Protein AF-A0A397W4P7-F1 (afdb_monomer_lite)

Structure (mmCIF, N/CA/C/O backbone):
data_AF-A0A397W4P7-F1
#
_entry.id   AF-A0A397W4P7-F1
#
loop_
_atom_site.group_PDB
_atom_site.id
_atom_site.type_symbol
_atom_site.label_atom_id
_atom_site.label_alt_id
_atom_site.label_comp_id
_atom_site.label_asym_id
_atom_site.label_entity_id
_atom_site.label_seq_id
_atom_site.pdbx_PDB_ins_code
_atom_site.Cartn_x
_atom_site.Cartn_y
_atom_site.Cartn_z
_atom_site.occupancy
_atom_site.B_iso_or_equiv
_atom_site.auth_seq_id
_atom_site.auth_comp_id
_atom_site.auth_asym_id
_atom_site.auth_atom_id
_atom_site.pdbx_PDB_model_num
ATOM 1 N N . MET A 1 1 ? -12.333 24.290 24.309 1.00 41.28 1 MET A N 1
ATOM 2 C CA . MET A 1 1 ? -11.167 23.380 24.344 1.00 41.28 1 MET A CA 1
ATOM 3 C C . MET A 1 1 ? -11.444 22.204 23.421 1.00 41.28 1 MET A C 1
ATOM 5 O O . MET A 1 1 ? -12.177 21.303 23.803 1.00 41.28 1 MET A O 1
ATOM 9 N N . THR A 1 2 ? -10.922 22.227 22.199 1.00 50.78 2 THR A N 1
ATOM 10 C CA . THR A 1 2 ? -10.946 21.076 21.285 1.00 50.78 2 THR A CA 1
ATOM 11 C C . THR A 1 2 ? -9.724 20.216 21.589 1.00 50.78 2 THR A C 1
ATOM 13 O O . THR A 1 2 ? -8.597 20.633 21.341 1.00 50.78 2 THR A O 1
ATOM 16 N N . ARG A 1 3 ? -9.930 19.052 22.218 1.00 55.50 3 ARG A N 1
ATOM 17 C CA . ARG A 1 3 ? -8.861 18.082 22.499 1.00 55.50 3 ARG A CA 1
ATOM 18 C C . ARG A 1 3 ? -8.467 17.405 21.188 1.00 55.50 3 ARG A C 1
ATOM 20 O O . ARG A 1 3 ? -9.115 16.453 20.780 1.00 55.50 3 ARG A O 1
ATOM 27 N N . THR A 1 4 ? -7.446 17.922 20.519 1.00 54.50 4 THR A N 1
ATOM 28 C CA . THR A 1 4 ? -7.007 17.433 19.204 1.00 54.50 4 THR A CA 1
ATOM 29 C C . THR A 1 4 ? -6.063 16.229 19.257 1.00 54.50 4 THR A C 1
ATOM 31 O O . THR A 1 4 ? -5.755 15.697 18.205 1.00 54.50 4 THR A O 1
ATOM 34 N N . ASN A 1 5 ? -5.666 15.746 20.443 1.00 60.53 5 ASN A N 1
ATOM 35 C CA . ASN A 1 5 ? -4.738 14.615 20.610 1.00 60.53 5 ASN A CA 1
ATOM 36 C C . ASN A 1 5 ? -5.133 13.714 21.800 1.00 60.53 5 ASN A C 1
ATOM 38 O O . ASN A 1 5 ? -4.419 13.667 22.798 1.00 60.53 5 ASN A O 1
ATOM 42 N N . CYS A 1 6 ? -6.290 13.049 21.759 1.00 62.72 6 CYS A N 1
ATOM 43 C CA . CYS A 1 6 ? -6.621 12.014 22.751 1.00 62.72 6 CYS A CA 1
ATOM 44 C C . CYS A 1 6 ? -6.412 10.645 22.098 1.00 62.72 6 CYS A C 1
ATOM 46 O O . CYS A 1 6 ? -6.942 10.429 21.008 1.00 62.72 6 CYS A O 1
ATOM 48 N N . ASP A 1 7 ? -5.668 9.741 22.744 1.00 79.31 7 ASP A N 1
ATOM 49 C CA . ASP A 1 7 ? -5.567 8.342 22.308 1.00 79.31 7 ASP A CA 1
ATOM 50 C C . ASP A 1 7 ? -6.994 7.788 22.102 1.00 79.31 7 ASP A C 1
ATOM 52 O O . ASP A 1 7 ? -7.831 7.920 23.007 1.00 79.31 7 ASP A O 1
ATOM 56 N N . PRO A 1 8 ? -7.313 7.197 20.932 1.00 81.19 8 PRO A N 1
ATOM 57 C CA . PRO A 1 8 ? -8.617 6.597 20.671 1.00 81.19 8 PRO A CA 1
ATOM 58 C C . PRO A 1 8 ? -9.099 5.677 21.797 1.00 81.19 8 PRO A C 1
ATOM 60 O O . PRO A 1 8 ? -10.285 5.693 22.139 1.00 81.19 8 PRO A O 1
ATOM 63 N N . LYS A 1 9 ? -8.191 4.920 22.429 1.00 84.56 9 LYS A N 1
ATOM 64 C CA . LYS A 1 9 ? -8.529 4.064 23.571 1.00 84.56 9 LYS A CA 1
ATOM 65 C C . LYS A 1 9 ? -9.005 4.882 24.768 1.00 84.56 9 LYS A C 1
ATOM 67 O O . LYS A 1 9 ? -10.048 4.579 25.349 1.00 84.56 9 LYS A O 1
ATOM 72 N N . GLU A 1 10 ? -8.259 5.917 25.137 1.00 85.81 10 GLU A N 1
ATOM 73 C CA . GLU A 1 10 ? -8.598 6.793 26.261 1.00 85.81 10 GLU A CA 1
ATOM 74 C C . GLU A 1 10 ? -9.917 7.530 26.028 1.00 85.81 10 GLU A C 1
ATOM 76 O O . GLU A 1 10 ? -10.735 7.647 26.942 1.00 85.81 10 GLU A O 1
ATOM 81 N N . PHE A 1 11 ? -10.161 7.976 24.796 1.00 87.25 11 PHE A N 1
ATOM 82 C CA . PHE A 1 11 ? -11.406 8.638 24.428 1.00 87.25 11 PHE A CA 1
ATOM 83 C C . PHE A 1 11 ? -12.616 7.703 24.559 1.00 87.25 11 PHE A C 1
ATOM 85 O O . PHE A 1 11 ? -13.620 8.076 25.174 1.00 87.25 11 PHE A O 1
ATOM 92 N N . MET A 1 12 ? -12.509 6.466 24.061 1.00 88.38 12 MET A N 1
ATOM 93 C CA . MET A 1 12 ? -13.561 5.453 24.211 1.00 88.38 12 MET A CA 1
ATOM 94 C C . MET A 1 12 ? -13.840 5.136 25.684 1.00 88.38 12 MET A C 1
ATOM 96 O O . MET A 1 12 ? -14.997 5.127 26.111 1.00 88.38 12 MET A O 1
ATOM 100 N N . LEU A 1 13 ? -12.793 4.935 26.489 1.00 91.75 13 LEU A N 1
ATOM 101 C CA . LEU A 1 13 ? -12.942 4.681 27.923 1.00 91.75 13 LEU A CA 1
ATOM 102 C C . LEU A 1 13 ? -13.586 5.861 28.654 1.00 91.75 13 LEU A C 1
ATOM 104 O O . LEU A 1 13 ? -14.379 5.653 29.572 1.00 91.75 13 LEU A O 1
ATOM 108 N N . LEU A 1 14 ? -13.281 7.096 28.261 1.00 92.62 14 LEU A N 1
ATOM 109 C CA . LEU A 1 14 ? -13.887 8.287 28.847 1.00 92.62 14 LEU A CA 1
ATOM 110 C C . LEU A 1 14 ? -15.402 8.329 28.601 1.00 92.62 14 LEU A C 1
ATOM 112 O O . LEU A 1 14 ? -16.157 8.549 29.550 1.00 92.62 14 LEU A O 1
ATOM 116 N N . ILE A 1 15 ? -15.850 8.051 27.373 1.00 93.12 15 ILE A N 1
ATOM 117 C CA . ILE A 1 15 ? -17.280 7.986 27.031 1.00 93.12 15 ILE A CA 1
ATOM 118 C C . ILE A 1 15 ? -17.986 6.896 27.844 1.00 93.12 15 ILE A C 1
ATOM 120 O O . ILE A 1 15 ? -19.006 7.165 28.482 1.00 93.12 15 ILE A O 1
ATOM 124 N N . LEU A 1 16 ? -17.432 5.682 27.871 1.00 94.88 16 LEU A N 1
ATOM 125 C CA . LEU A 1 16 ? -18.037 4.550 28.578 1.00 94.88 16 LEU A CA 1
ATOM 126 C C . LEU A 1 16 ? -18.119 4.794 30.091 1.00 94.88 16 LEU A C 1
ATOM 128 O O . LEU A 1 16 ? -19.133 4.495 30.725 1.00 94.88 16 LEU A O 1
ATOM 132 N N . ASN A 1 17 ? -17.087 5.398 30.680 1.00 93.94 17 ASN A N 1
ATOM 133 C CA . ASN A 1 17 ? -17.092 5.753 32.097 1.00 93.94 17 ASN A CA 1
ATOM 134 C C . ASN A 1 17 ? -18.117 6.849 32.420 1.00 93.94 17 ASN A C 1
ATOM 136 O O . ASN A 1 17 ? -18.790 6.771 33.452 1.00 93.94 17 ASN A O 1
ATOM 140 N N . GLU A 1 18 ? -18.277 7.857 31.560 1.00 95.25 18 GLU A N 1
ATOM 141 C CA . GLU A 1 18 ? -19.332 8.865 31.725 1.00 95.25 18 GLU A CA 1
ATOM 142 C C . GLU A 1 18 ? -20.733 8.256 31.599 1.00 95.25 18 GLU A C 1
ATOM 144 O O . GLU A 1 18 ? -21.615 8.572 32.407 1.00 95.25 18 GLU A O 1
ATOM 149 N N . HIS A 1 19 ? -20.925 7.312 30.674 1.00 93.75 19 HIS A N 1
ATOM 150 C CA . HIS A 1 19 ? -22.167 6.552 30.556 1.00 93.75 19 HIS A CA 1
ATOM 151 C C . HIS A 1 19 ? -22.471 5.770 31.843 1.00 93.75 19 HIS A C 1
ATOM 153 O O . HIS A 1 19 ? -23.566 5.867 32.401 1.00 93.75 19 HIS A O 1
ATOM 159 N N . LEU A 1 20 ? -21.471 5.098 32.420 1.00 95.06 20 LEU A N 1
ATOM 160 C CA . LEU A 1 20 ? -21.625 4.366 33.677 1.00 95.06 20 LEU A CA 1
ATOM 161 C C . LEU A 1 20 ? -21.991 5.292 34.852 1.00 95.06 20 LEU A C 1
ATOM 163 O O . LEU A 1 20 ? -22.853 4.969 35.678 1.00 95.06 20 LEU A O 1
ATOM 167 N N . LYS A 1 21 ? -21.369 6.476 34.934 1.00 94.19 21 LYS A N 1
ATOM 168 C CA . LYS A 1 21 ? -21.726 7.511 35.921 1.00 94.19 21 LYS A CA 1
ATOM 169 C C . LYS A 1 21 ? -23.155 8.005 35.723 1.00 94.19 21 LYS A C 1
ATOM 171 O O . LYS A 1 21 ? -23.839 8.299 36.704 1.00 94.19 21 LYS A O 1
ATOM 176 N N . PHE A 1 22 ? -23.608 8.150 34.482 1.00 94.12 22 PHE A N 1
ATOM 177 C CA . PHE A 1 22 ? -24.980 8.533 34.169 1.00 94.12 22 PHE A CA 1
ATOM 178 C C . PHE A 1 22 ? -25.987 7.472 34.635 1.00 94.12 22 PHE A C 1
ATOM 180 O O . PHE A 1 22 ? -26.901 7.811 35.387 1.00 94.12 22 PHE A O 1
ATOM 187 N N . LEU A 1 23 ? -25.764 6.193 34.323 1.00 92.94 23 LEU A N 1
ATOM 188 C CA . LEU A 1 23 ? -26.624 5.087 34.769 1.00 92.94 23 LEU A CA 1
ATOM 189 C C . LEU A 1 23 ? -26.690 4.983 36.302 1.00 92.94 23 LEU A C 1
ATOM 191 O O . LEU A 1 23 ? -27.766 4.851 36.885 1.00 92.94 23 LEU A O 1
ATOM 195 N N . ASN A 1 24 ? -25.555 5.150 36.989 1.00 89.94 24 ASN A N 1
ATOM 196 C CA . ASN A 1 24 ? -25.523 5.191 38.455 1.00 89.94 24 ASN A CA 1
ATOM 197 C C . ASN A 1 24 ? -26.318 6.376 39.032 1.00 89.94 24 ASN A C 1
ATOM 199 O O . ASN A 1 24 ? -26.945 6.245 40.083 1.00 89.94 24 ASN A O 1
ATOM 203 N N . ARG A 1 25 ? -26.301 7.536 38.362 1.00 91.38 25 ARG A N 1
ATOM 204 C CA . ARG A 1 25 ? -27.119 8.697 38.746 1.00 91.38 25 ARG A CA 1
ATOM 205 C C . ARG A 1 25 ? -28.603 8.440 38.504 1.00 91.38 25 ARG A C 1
ATOM 207 O O . ARG A 1 25 ? -29.400 8.813 39.358 1.00 91.38 25 ARG A O 1
ATOM 214 N N . LEU A 1 26 ? -28.968 7.796 37.395 1.00 88.69 26 LEU A N 1
ATOM 215 C CA . LEU A 1 26 ? -30.351 7.410 37.103 1.00 88.69 26 LEU A CA 1
ATOM 216 C C . LEU A 1 26 ? -30.913 6.478 38.175 1.00 88.69 26 LEU A C 1
ATOM 218 O O . LEU A 1 26 ? -31.982 6.757 38.704 1.00 88.69 26 LEU A O 1
ATOM 222 N N . LYS A 1 27 ? -30.161 5.445 38.572 1.00 84.44 27 LYS A N 1
ATOM 223 C CA . LYS A 1 27 ? -30.603 4.481 39.592 1.00 84.44 27 LYS A CA 1
ATOM 224 C C . LYS A 1 27 ? -30.844 5.111 40.971 1.00 84.44 27 LYS A C 1
ATOM 226 O O . LYS A 1 27 ? -31.655 4.613 41.737 1.00 84.44 27 LYS A O 1
ATOM 231 N N . ARG A 1 28 ? -30.142 6.202 41.296 1.00 85.38 28 ARG A N 1
ATOM 232 C CA . ARG A 1 28 ? -30.321 6.951 42.556 1.00 85.38 28 ARG A CA 1
ATOM 233 C C . ARG A 1 28 ? -31.492 7.937 42.522 1.00 85.38 28 ARG A C 1
ATOM 235 O O . ARG A 1 28 ? -31.856 8.475 43.564 1.00 85.38 28 ARG A O 1
ATOM 242 N N . ARG A 1 29 ? -32.037 8.242 41.343 1.00 85.62 29 ARG A N 1
ATOM 243 C CA . ARG A 1 29 ? -33.219 9.102 41.200 1.00 85.62 29 ARG A CA 1
ATOM 244 C C . ARG A 1 29 ? -34.480 8.262 41.398 1.00 85.62 29 ARG A C 1
ATOM 246 O O . ARG A 1 29 ? -34.448 7.052 41.216 1.00 85.62 29 ARG A O 1
ATOM 253 N N . LYS A 1 30 ? -35.598 8.916 41.730 1.00 80.69 30 LYS A N 1
ATOM 254 C CA . LYS A 1 30 ? -36.929 8.290 41.815 1.00 80.69 30 LYS A CA 1
ATOM 255 C C . LYS A 1 30 ? -37.475 7.958 40.419 1.00 80.69 30 LYS A C 1
ATOM 257 O O . LYS A 1 30 ? -38.464 8.542 39.983 1.00 80.69 30 LYS A O 1
ATOM 262 N N . ILE A 1 31 ? -36.776 7.101 39.683 1.00 84.75 31 ILE A N 1
ATOM 263 C CA . ILE A 1 31 ? -37.303 6.509 38.456 1.00 84.75 31 ILE A CA 1
ATOM 264 C C . ILE A 1 31 ? -38.323 5.426 38.832 1.00 84.75 31 ILE A C 1
ATOM 266 O O . ILE A 1 31 ? -38.197 4.844 39.907 1.00 84.75 31 ILE A O 1
ATOM 270 N N . PRO A 1 32 ? -39.342 5.164 38.000 1.00 88.56 32 PRO A N 1
ATOM 271 C CA . PRO A 1 32 ? -40.289 4.093 38.286 1.00 88.56 32 PRO A CA 1
ATOM 272 C C . PRO A 1 32 ? -39.578 2.736 38.350 1.00 88.56 32 PRO A C 1
ATOM 274 O O . PRO A 1 32 ? -38.714 2.460 37.514 1.00 88.56 32 PRO A O 1
ATOM 277 N N . ASP A 1 33 ? -39.982 1.880 39.292 1.00 84.94 33 ASP A N 1
ATOM 278 C CA . ASP A 1 33 ? -39.304 0.605 39.573 1.00 84.94 33 ASP A CA 1
ATOM 279 C C . ASP A 1 33 ? -39.200 -0.310 38.348 1.00 84.94 33 ASP A C 1
ATOM 281 O O . ASP A 1 33 ? -38.195 -0.993 38.150 1.00 84.94 33 ASP A O 1
ATOM 285 N N . ASN A 1 34 ? -40.191 -0.241 37.457 1.00 90.31 34 ASN A N 1
ATOM 286 C CA . ASN A 1 34 ? -40.215 -0.991 36.204 1.00 90.31 34 ASN A CA 1
ATOM 287 C C . ASN A 1 34 ? -39.002 -0.699 35.305 1.00 90.31 34 ASN A C 1
ATOM 289 O O . ASN A 1 34 ? -38.679 -1.523 34.459 1.00 90.31 34 ASN A O 1
ATOM 293 N N . TYR A 1 35 ? -38.307 0.430 35.480 1.00 87.50 35 TYR A N 1
ATOM 294 C CA . TYR A 1 35 ? -37.121 0.781 34.696 1.00 87.50 35 TYR A CA 1
ATOM 295 C C . TYR A 1 35 ? -35.796 0.351 35.332 1.00 87.50 35 TYR A C 1
ATOM 297 O O . TYR A 1 35 ? -34.756 0.440 34.678 1.00 87.50 35 TYR A O 1
ATOM 305 N N . HIS A 1 36 ? -35.793 -0.130 36.579 1.00 87.62 36 HIS A N 1
ATOM 306 C CA . HIS A 1 36 ? -34.549 -0.511 37.251 1.00 87.62 36 HIS A CA 1
ATOM 307 C C . HIS A 1 36 ? -33.825 -1.667 36.556 1.00 87.62 36 HIS A C 1
ATOM 309 O O . HIS A 1 36 ? -32.602 -1.612 36.444 1.00 87.62 36 HIS A O 1
ATOM 315 N N . HIS A 1 37 ? -34.560 -2.655 36.035 1.00 90.06 37 HIS A N 1
ATOM 316 C CA . HIS A 1 37 ? -33.955 -3.783 35.322 1.00 90.06 37 HIS A CA 1
ATOM 317 C C . HIS A 1 37 ? -33.225 -3.335 34.046 1.00 90.06 37 HIS A C 1
ATOM 319 O O . HIS A 1 37 ? -32.063 -3.684 33.868 1.00 90.06 37 HIS A O 1
ATOM 325 N N . PHE A 1 38 ? -33.837 -2.462 33.233 1.00 90.94 38 PHE A N 1
ATOM 326 C CA . PHE A 1 38 ? -33.190 -1.897 32.044 1.00 90.94 38 PHE A CA 1
ATOM 327 C C . PHE A 1 38 ? -31.903 -1.147 32.400 1.00 90.94 38 PHE A C 1
ATOM 329 O O . PHE A 1 38 ? -30.890 -1.296 31.725 1.00 90.94 38 PHE A O 1
ATOM 336 N N . VAL A 1 39 ? -31.912 -0.359 33.481 1.00 90.81 39 VAL A N 1
ATOM 337 C CA . VAL A 1 39 ? -30.719 0.378 33.933 1.00 90.81 39 VAL A CA 1
ATOM 338 C C . VAL A 1 39 ? -29.605 -0.574 34.379 1.00 90.81 39 VAL A C 1
ATOM 340 O O . VAL A 1 39 ? -28.429 -0.290 34.140 1.00 90.81 39 VAL A O 1
ATOM 343 N N . ASP A 1 40 ? -29.950 -1.688 35.022 1.00 91.19 40 ASP A N 1
ATOM 344 C CA . ASP A 1 40 ? -28.979 -2.686 35.468 1.00 91.19 40 ASP A CA 1
ATOM 345 C C . ASP A 1 40 ? -28.388 -3.487 34.304 1.00 91.19 40 ASP A C 1
ATOM 347 O O . ASP A 1 40 ? -27.167 -3.650 34.249 1.00 91.19 40 ASP A O 1
ATOM 351 N N . GLU A 1 41 ? -29.208 -3.893 33.336 1.00 93.75 41 GLU A N 1
ATOM 352 C CA . GLU A 1 41 ? -28.746 -4.529 32.098 1.00 93.75 41 GLU A CA 1
ATOM 353 C C . GLU A 1 41 ? -27.795 -3.612 31.323 1.00 93.75 41 GLU A C 1
ATOM 355 O O . GLU A 1 41 ? -26.692 -4.007 30.949 1.00 93.75 41 GLU A O 1
ATOM 360 N N . GLU A 1 42 ? -28.183 -2.353 31.134 1.00 92.81 42 GLU A N 1
ATOM 361 C CA . GLU A 1 42 ? -27.405 -1.361 30.394 1.00 92.81 42 GLU A CA 1
ATOM 362 C C . GLU A 1 42 ? -26.058 -1.060 31.072 1.00 92.81 42 GLU A C 1
ATOM 364 O O . GLU A 1 42 ? -25.017 -0.877 30.427 1.00 92.81 42 GLU A O 1
ATOM 369 N N . LYS A 1 43 ? -26.049 -1.071 32.408 1.00 93.50 43 LYS A N 1
ATOM 370 C CA . LYS A 1 43 ? -24.834 -0.925 33.208 1.00 93.50 43 LYS A CA 1
ATOM 371 C C . LYS A 1 43 ? -23.911 -2.122 33.031 1.00 93.50 43 LYS A C 1
ATOM 373 O O . LYS A 1 43 ? -22.701 -1.925 32.923 1.00 93.50 43 LYS A O 1
ATOM 378 N N . GLU A 1 44 ? -24.456 -3.332 33.000 1.00 95.06 44 GLU A N 1
ATOM 379 C CA . GLU A 1 44 ? -23.664 -4.541 32.796 1.00 95.06 44 GLU A CA 1
ATOM 380 C C . GLU A 1 44 ? -23.068 -4.593 31.385 1.00 95.06 44 GLU A C 1
ATOM 382 O O . GLU A 1 44 ? -21.865 -4.814 31.243 1.00 95.06 44 GLU A O 1
ATOM 387 N N . ARG A 1 45 ? -23.841 -4.231 30.352 1.00 93.69 45 ARG A N 1
ATOM 388 C CA . ARG A 1 45 ? -23.322 -4.086 28.979 1.00 93.69 45 ARG A CA 1
ATOM 389 C C . ARG A 1 45 ? -22.198 -3.061 28.888 1.00 93.69 45 ARG A C 1
ATOM 391 O O . ARG A 1 45 ? -21.170 -3.321 28.267 1.00 93.69 45 ARG A O 1
ATOM 398 N N . THR A 1 46 ? -22.354 -1.914 29.549 1.00 93.94 46 THR A N 1
ATOM 399 C CA . THR A 1 46 ? -21.315 -0.871 29.564 1.00 93.94 46 THR A CA 1
ATOM 400 C C . THR A 1 46 ? -20.026 -1.376 30.227 1.00 93.94 46 THR A C 1
ATOM 402 O O . THR A 1 46 ? -18.935 -1.094 29.736 1.00 93.94 46 THR A O 1
ATOM 405 N N . LYS A 1 47 ? -20.112 -2.160 31.312 1.00 94.06 47 LYS A N 1
ATOM 406 C CA . LYS A 1 47 ? -18.924 -2.776 31.933 1.00 94.06 47 LYS A CA 1
ATOM 407 C C . LYS A 1 47 ? -18.242 -3.779 31.006 1.00 94.06 47 LYS A C 1
ATOM 409 O O . LYS A 1 47 ? -17.021 -3.740 30.896 1.00 94.06 47 LYS A O 1
ATOM 414 N N . GLN A 1 48 ? -19.013 -4.631 30.331 1.00 93.31 48 GLN A N 1
ATOM 415 C CA . GLN A 1 48 ? -18.474 -5.593 29.366 1.00 93.31 48 GLN A CA 1
ATOM 416 C C . GLN A 1 48 ? -17.731 -4.875 28.233 1.00 93.31 48 GLN A C 1
ATOM 418 O O . GLN A 1 48 ? -16.618 -5.253 27.885 1.00 93.31 48 GLN A O 1
ATOM 423 N N . GLN A 1 49 ? -18.280 -3.774 27.714 1.00 90.94 49 GLN A N 1
ATOM 424 C CA . GLN A 1 49 ? -17.606 -2.950 26.705 1.00 90.94 49 GLN A CA 1
ATOM 425 C C . GLN A 1 49 ? -16.297 -2.332 27.218 1.00 90.94 49 GLN A C 1
ATOM 427 O O . GLN A 1 49 ? -15.298 -2.332 26.502 1.00 90.94 49 GLN A O 1
ATOM 432 N N . ILE A 1 50 ? -16.266 -1.845 28.464 1.00 92.06 50 ILE A N 1
ATOM 433 C CA . ILE A 1 50 ? -15.030 -1.346 29.093 1.00 92.06 50 ILE A CA 1
ATOM 434 C C . ILE A 1 50 ? -13.985 -2.464 29.193 1.00 92.06 50 ILE A C 1
ATOM 436 O O . ILE A 1 50 ? -12.800 -2.231 28.953 1.00 92.06 50 ILE A O 1
ATOM 440 N N . GLU A 1 51 ? -14.406 -3.674 29.552 1.00 89.56 51 GLU A N 1
ATOM 441 C CA . GLU A 1 51 ? -13.523 -4.830 29.661 1.00 89.56 51 GLU A CA 1
ATOM 442 C C . GLU A 1 51 ? -12.938 -5.234 28.301 1.00 89.56 51 GLU A C 1
ATOM 444 O O . GLU A 1 51 ? -11.721 -5.392 28.202 1.00 89.56 51 GLU A O 1
ATOM 449 N N . LEU A 1 52 ? -13.762 -5.287 27.249 1.00 88.12 52 LEU A N 1
ATOM 450 C CA . LEU A 1 52 ? -13.330 -5.548 25.869 1.00 88.12 52 LEU A CA 1
ATOM 451 C C . LEU A 1 52 ? -12.307 -4.506 25.390 1.00 88.12 52 LEU A C 1
ATOM 453 O O . LEU A 1 52 ? -11.235 -4.857 24.901 1.00 88.12 52 LEU A O 1
ATOM 457 N N . VAL A 1 53 ? -12.573 -3.211 25.593 1.00 86.88 53 VAL A N 1
ATOM 458 C CA . VAL A 1 53 ? -11.635 -2.136 25.210 1.00 86.88 53 VAL A CA 1
ATOM 459 C C . VAL A 1 53 ? -10.308 -2.252 25.971 1.00 86.88 53 VAL A C 1
ATOM 461 O O . VAL A 1 53 ? -9.240 -1.943 25.436 1.00 86.88 53 VAL A O 1
ATOM 464 N N . ASN A 1 54 ? -10.338 -2.708 27.222 1.00 85.81 54 ASN A N 1
ATOM 465 C CA . ASN A 1 54 ? -9.129 -2.871 28.019 1.00 85.81 54 ASN A CA 1
ATOM 466 C C . ASN A 1 54 ? -8.322 -4.122 27.659 1.00 85.81 54 ASN A C 1
ATOM 468 O O . ASN A 1 54 ? -7.092 -4.030 27.647 1.00 85.81 54 ASN A O 1
ATOM 472 N N . LYS A 1 55 ? -8.986 -5.248 27.375 1.00 83.06 55 LYS A N 1
ATOM 473 C CA . LYS A 1 55 ? -8.351 -6.548 27.112 1.00 83.06 55 LYS A CA 1
ATOM 474 C C . LYS A 1 55 ? -8.009 -6.768 25.642 1.00 83.06 55 LYS A C 1
ATOM 476 O O . LYS A 1 55 ? -6.880 -7.149 25.344 1.00 83.06 55 LYS A O 1
ATOM 481 N N . ASP A 1 56 ? -8.932 -6.469 24.735 1.00 67.50 56 ASP A N 1
ATOM 482 C CA . ASP A 1 56 ? -8.846 -6.917 23.341 1.00 67.50 56 ASP A CA 1
ATOM 483 C C . ASP A 1 56 ? -8.248 -5.860 22.412 1.00 67.50 56 ASP A C 1
ATOM 485 O O . ASP A 1 56 ? -7.523 -6.195 21.475 1.00 67.50 56 ASP A O 1
ATOM 489 N N . LEU A 1 57 ? -8.458 -4.571 22.700 1.00 68.38 57 LEU A N 1
ATOM 490 C CA . LEU A 1 57 ? -7.874 -3.487 21.902 1.00 68.38 57 LEU A CA 1
ATOM 491 C C . LEU A 1 57 ? -6.331 -3.545 21.864 1.00 68.38 57 LEU A C 1
ATOM 493 O O . LEU A 1 57 ? -5.754 -3.414 20.783 1.00 68.38 57 LEU A O 1
ATOM 497 N N . PRO A 1 58 ? -5.627 -3.804 22.989 1.00 65.62 58 PRO A N 1
ATOM 498 C CA . PRO A 1 58 ? -4.182 -4.008 22.954 1.00 65.62 58 PRO A CA 1
ATOM 499 C C . PRO A 1 58 ? -3.760 -5.246 22.159 1.00 65.62 58 PRO A C 1
ATOM 501 O O . PRO A 1 58 ? -2.674 -5.234 21.594 1.00 65.62 58 PRO A O 1
ATOM 504 N N . LEU A 1 59 ? -4.577 -6.305 22.113 1.00 62.19 59 LEU A N 1
ATOM 505 C CA . LEU A 1 59 ? -4.267 -7.531 21.366 1.00 62.19 59 LEU A CA 1
ATOM 506 C C . LEU A 1 59 ? -4.399 -7.322 19.851 1.00 62.19 59 LEU A C 1
ATOM 508 O O . LEU A 1 59 ? -3.571 -7.827 19.097 1.00 62.19 59 LEU A O 1
ATOM 512 N N . LEU A 1 60 ? -5.377 -6.520 19.420 1.00 57.69 60 LEU A N 1
ATOM 513 C CA . LEU A 1 60 ? -5.532 -6.076 18.030 1.00 57.69 60 LEU A CA 1
ATOM 514 C C . LEU A 1 60 ? -4.352 -5.212 17.568 1.00 57.69 60 LEU A C 1
ATOM 516 O O . LEU A 1 60 ? -3.818 -5.434 16.486 1.00 57.69 60 LEU A O 1
ATOM 520 N N . ILE A 1 61 ? -3.905 -4.269 18.404 1.00 56.78 61 ILE A N 1
ATOM 521 C CA . ILE A 1 61 ? -2.802 -3.350 18.070 1.00 56.78 61 ILE A CA 1
ATOM 522 C C . ILE A 1 61 ? -1.435 -4.049 18.155 1.00 56.78 61 ILE A C 1
ATOM 524 O O . ILE A 1 61 ? -0.531 -3.747 17.381 1.00 56.78 61 ILE A O 1
ATOM 528 N N . LYS A 1 62 ? -1.266 -5.015 19.068 1.00 51.75 62 LYS A N 1
ATOM 529 C CA . LYS A 1 62 ? -0.011 -5.766 19.241 1.00 51.75 62 LYS A CA 1
ATOM 530 C C . LYS A 1 62 ? 0.132 -6.970 18.319 1.00 51.75 62 LYS A C 1
ATOM 532 O O . LYS A 1 62 ? 1.105 -7.703 18.488 1.00 51.75 62 LYS A O 1
ATOM 537 N N . MET A 1 63 ? -0.779 -7.213 17.370 1.00 52.50 63 MET A N 1
ATOM 538 C CA . MET A 1 63 ? -0.587 -8.312 16.426 1.00 52.50 63 MET A CA 1
ATOM 539 C C . MET A 1 63 ? 0.739 -8.104 15.671 1.00 52.50 63 MET A C 1
ATOM 541 O O . MET A 1 63 ? 0.838 -7.183 14.858 1.00 52.50 63 MET A O 1
ATOM 545 N N . PRO A 1 64 ? 1.752 -8.974 15.866 1.00 53.72 64 PRO A N 1
ATOM 546 C CA . PRO A 1 64 ? 3.055 -8.841 15.209 1.00 53.72 64 PRO A CA 1
ATOM 547 C C . PRO A 1 64 ? 2.937 -8.853 13.682 1.00 53.72 64 PRO A C 1
ATOM 549 O O . PRO A 1 64 ? 3.822 -8.374 12.983 1.00 53.72 64 PRO A O 1
ATOM 552 N N . ASN A 1 65 ? 1.831 -9.396 13.166 1.00 55.50 65 ASN A N 1
ATOM 553 C CA . ASN A 1 65 ? 1.506 -9.419 11.748 1.00 55.50 65 ASN A CA 1
ATOM 554 C C . ASN A 1 65 ? 1.263 -8.036 11.141 1.00 55.50 65 ASN A C 1
ATOM 556 O O . ASN A 1 65 ? 1.530 -7.892 9.957 1.00 55.50 65 ASN A O 1
ATOM 560 N N . ILE A 1 66 ? 0.772 -7.042 11.888 1.00 58.12 66 ILE A N 1
ATOM 561 C CA . ILE A 1 66 ? 0.524 -5.703 11.324 1.00 58.12 66 ILE A CA 1
ATOM 562 C C . ILE A 1 66 ? 1.863 -4.991 11.119 1.00 58.12 66 ILE A C 1
ATOM 564 O O . ILE A 1 66 ? 2.203 -4.649 9.997 1.00 58.12 66 ILE A O 1
ATOM 568 N N . VAL A 1 67 ? 2.699 -4.937 12.160 1.00 58.56 67 VAL A N 1
ATOM 569 C CA . VAL A 1 67 ? 4.038 -4.323 12.088 1.00 58.56 67 VAL A CA 1
ATOM 570 C C . VAL A 1 67 ? 4.943 -5.023 11.063 1.00 58.56 67 VAL A C 1
ATOM 572 O O . VAL A 1 67 ? 5.684 -4.368 10.334 1.00 58.56 67 VAL A O 1
ATOM 575 N N . LYS A 1 68 ? 4.874 -6.360 10.958 1.00 61.88 68 LYS A N 1
ATOM 576 C CA . LYS A 1 68 ? 5.611 -7.109 9.925 1.00 61.88 68 LYS A CA 1
ATOM 577 C C . LYS A 1 68 ? 5.118 -6.800 8.512 1.00 61.88 68 LYS A C 1
ATOM 579 O O . LYS A 1 68 ? 5.943 -6.718 7.608 1.00 61.88 68 LYS A O 1
ATOM 584 N N . LYS A 1 69 ? 3.804 -6.643 8.321 1.00 68.19 69 LYS A N 1
ATOM 585 C CA . LYS A 1 69 ? 3.226 -6.276 7.023 1.00 68.19 69 LYS A CA 1
ATOM 586 C C . LYS A 1 69 ? 3.593 -4.848 6.635 1.00 68.19 69 LYS A C 1
ATOM 588 O O . LYS A 1 69 ? 3.990 -4.652 5.498 1.00 68.19 69 LYS A O 1
ATOM 593 N N . ASP A 1 70 ? 3.573 -3.901 7.568 1.00 73.75 70 ASP A N 1
ATOM 594 C CA . ASP A 1 70 ? 3.987 -2.516 7.307 1.00 73.75 70 ASP A CA 1
ATOM 595 C C . ASP A 1 70 ? 5.466 -2.436 6.899 1.00 73.75 70 ASP A C 1
ATOM 597 O O . ASP A 1 70 ? 5.821 -1.732 5.959 1.00 73.75 70 ASP A O 1
ATOM 601 N N . HIS A 1 71 ? 6.339 -3.224 7.535 1.00 78.12 71 HIS A N 1
ATOM 602 C CA . HIS A 1 71 ? 7.744 -3.295 7.131 1.00 78.12 71 HIS A CA 1
ATOM 603 C C . HIS A 1 71 ? 7.934 -3.944 5.750 1.00 78.12 71 HIS A C 1
ATOM 605 O O . HIS A 1 71 ? 8.740 -3.471 4.956 1.00 78.12 71 HIS A O 1
ATOM 611 N N . GLN A 1 72 ? 7.176 -5.001 5.440 1.00 80.25 72 GLN A N 1
ATOM 612 C CA . GLN A 1 72 ? 7.186 -5.605 4.103 1.00 80.25 72 GLN A CA 1
ATOM 613 C C . GLN A 1 72 ? 6.677 -4.637 3.032 1.00 80.25 72 GLN A C 1
ATOM 615 O O . GLN A 1 72 ? 7.241 -4.608 1.944 1.00 80.25 72 GLN A O 1
ATOM 620 N N . ILE A 1 73 ? 5.655 -3.833 3.340 1.00 86.81 73 ILE A N 1
ATOM 621 C CA . ILE A 1 73 ? 5.151 -2.787 2.445 1.00 86.81 73 ILE A CA 1
ATOM 622 C C . ILE A 1 73 ? 6.260 -1.774 2.150 1.00 86.81 73 ILE A C 1
ATOM 624 O O . ILE A 1 73 ? 6.524 -1.518 0.983 1.00 86.81 73 ILE A O 1
ATOM 628 N N . LEU A 1 74 ? 6.975 -1.289 3.171 1.00 87.25 74 LEU A N 1
ATOM 629 C CA . LEU A 1 74 ? 8.083 -0.345 2.978 1.00 87.25 74 LEU A CA 1
ATOM 630 C C . LEU A 1 74 ? 9.201 -0.912 2.089 1.00 87.25 74 LEU A C 1
ATOM 632 O O . LEU A 1 74 ? 9.695 -0.217 1.205 1.00 87.25 74 LEU A O 1
ATOM 636 N N . ILE A 1 75 ? 9.576 -2.181 2.287 1.00 90.00 75 ILE A N 1
ATOM 637 C CA . ILE A 1 75 ? 10.585 -2.847 1.445 1.00 90.00 75 ILE A CA 1
ATOM 638 C C . ILE A 1 75 ? 10.099 -2.945 -0.007 1.00 90.00 75 ILE A C 1
ATOM 640 O O . ILE A 1 75 ? 10.860 -2.679 -0.936 1.00 90.00 75 ILE A O 1
ATOM 644 N N . LEU A 1 76 ? 8.835 -3.322 -0.218 1.00 90.81 76 LEU A N 1
ATOM 645 C CA . LEU A 1 76 ? 8.259 -3.440 -1.558 1.00 90.81 76 LEU A CA 1
ATOM 646 C C . LEU A 1 76 ? 8.150 -2.078 -2.257 1.00 90.81 76 LEU A C 1
ATOM 648 O O . LEU A 1 76 ? 8.412 -1.992 -3.455 1.00 90.81 76 LEU A O 1
ATOM 652 N N . GLU A 1 77 ? 7.807 -1.016 -1.528 1.00 88.44 77 GLU A N 1
ATOM 653 C CA . GLU A 1 77 ? 7.777 0.352 -2.054 1.00 88.44 77 GLU A CA 1
ATOM 654 C C . GLU A 1 77 ? 9.169 0.813 -2.508 1.00 88.44 77 GLU A C 1
ATOM 656 O O . GLU A 1 77 ? 9.309 1.369 -3.598 1.00 88.44 77 GLU A O 1
ATOM 661 N N . GLU A 1 78 ? 10.212 0.536 -1.723 1.00 92.88 78 GLU A N 1
ATOM 662 C CA . GLU A 1 78 ? 11.598 0.835 -2.099 1.00 92.88 78 GLU A CA 1
ATOM 663 C C . GLU A 1 78 ? 12.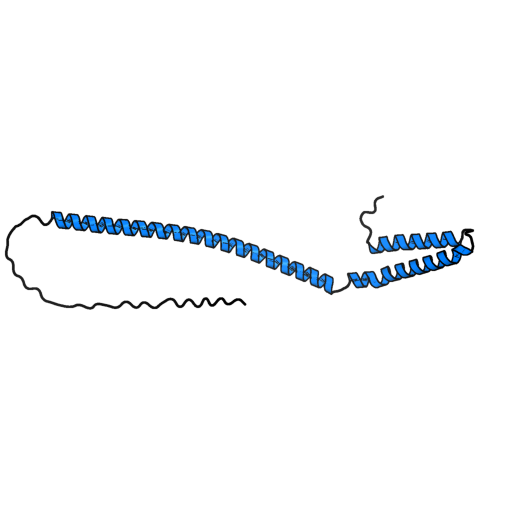023 0.063 -3.358 1.00 92.88 78 GLU A C 1
ATOM 665 O O . GLU A 1 78 ? 12.543 0.655 -4.306 1.00 92.88 78 GLU A O 1
ATOM 670 N N . GLN A 1 79 ? 11.730 -1.240 -3.421 1.00 92.69 79 GLN A N 1
ATOM 671 C CA . GLN A 1 79 ? 12.016 -2.072 -4.594 1.00 92.69 79 GLN A CA 1
ATOM 672 C C . GLN A 1 79 ? 11.288 -1.581 -5.851 1.00 92.69 79 GLN A C 1
ATOM 674 O O . GLN A 1 79 ? 11.884 -1.528 -6.928 1.00 92.69 79 GLN A O 1
ATOM 679 N N . MET A 1 80 ? 10.017 -1.187 -5.729 1.00 93.12 80 MET A N 1
ATOM 680 C CA . MET A 1 80 ? 9.249 -0.629 -6.842 1.00 93.12 80 MET A CA 1
ATOM 681 C C . MET A 1 80 ? 9.836 0.687 -7.351 1.00 93.12 80 MET A C 1
ATOM 683 O O . MET A 1 80 ? 9.908 0.888 -8.564 1.00 93.12 80 MET A O 1
ATOM 687 N N . ASN A 1 81 ? 10.264 1.572 -6.451 1.00 92.44 81 ASN A N 1
ATOM 688 C CA . ASN A 1 81 ? 10.873 2.842 -6.836 1.00 92.44 81 ASN A CA 1
ATOM 689 C C . ASN A 1 81 ? 12.194 2.626 -7.586 1.00 92.44 81 ASN A C 1
ATOM 691 O O . ASN A 1 81 ? 12.409 3.253 -8.622 1.00 92.44 81 ASN A O 1
ATOM 695 N N . ASN A 1 82 ? 13.035 1.699 -7.122 1.00 94.50 82 ASN A N 1
ATOM 696 C CA . ASN A 1 82 ? 14.289 1.364 -7.800 1.00 94.50 82 ASN A CA 1
ATOM 697 C C . ASN A 1 82 ? 14.037 0.812 -9.212 1.00 94.50 82 ASN A C 1
ATOM 699 O O . ASN A 1 82 ? 14.617 1.304 -10.178 1.00 94.50 82 ASN A O 1
ATOM 703 N N . LEU A 1 83 ? 13.091 -0.123 -9.361 1.00 94.06 83 LEU A N 1
ATOM 704 C CA . LEU A 1 83 ? 12.716 -0.671 -10.670 1.00 94.06 83 LEU A CA 1
ATOM 705 C C . LEU A 1 83 ? 12.158 0.390 -11.630 1.00 94.06 83 LEU A C 1
ATOM 707 O O . LEU A 1 83 ? 12.395 0.322 -12.834 1.00 94.06 83 LEU A O 1
ATOM 711 N N . GLN A 1 84 ? 11.418 1.383 -11.129 1.00 91.56 84 GLN A N 1
ATOM 712 C CA . GLN A 1 84 ? 10.932 2.485 -11.964 1.00 91.56 84 GLN A CA 1
ATOM 713 C C . GLN A 1 84 ? 12.067 3.364 -12.494 1.00 91.56 84 GLN A C 1
ATOM 715 O O . GLN A 1 84 ? 11.991 3.830 -13.635 1.00 91.56 84 GLN A O 1
ATOM 720 N N . VAL A 1 85 ? 13.101 3.599 -11.683 1.00 94.12 85 VAL A N 1
ATOM 721 C CA . VAL A 1 85 ? 14.291 4.345 -12.107 1.00 94.12 85 VAL A CA 1
ATOM 722 C C . VAL A 1 85 ? 15.033 3.568 -13.191 1.00 94.12 85 VAL A C 1
ATOM 724 O O . VAL A 1 85 ? 15.227 4.114 -14.277 1.00 94.12 85 VAL A O 1
ATOM 727 N N . GLU A 1 86 ? 15.330 2.288 -12.957 1.00 92.50 86 GLU A N 1
ATOM 728 C CA . GLU A 1 86 ? 16.006 1.420 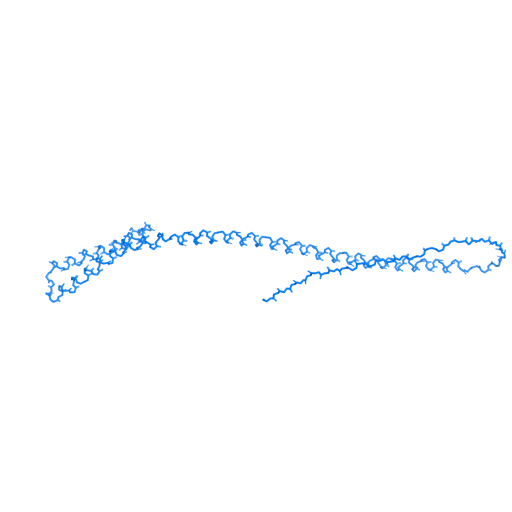-13.935 1.00 92.50 86 GLU A CA 1
ATOM 729 C C . GLU A 1 86 ? 15.231 1.331 -15.258 1.00 92.50 86 GLU A C 1
ATOM 731 O O . GLU A 1 86 ? 15.801 1.464 -16.342 1.00 92.50 86 GLU A O 1
ATOM 736 N N . TYR A 1 87 ? 13.903 1.179 -15.196 1.00 92.75 87 TYR A N 1
ATOM 737 C CA . TYR A 1 87 ? 13.063 1.167 -16.393 1.00 92.75 87 TYR A CA 1
ATOM 738 C C . TYR A 1 87 ? 13.190 2.468 -17.195 1.00 92.75 87 TYR A C 1
ATOM 740 O O . TYR A 1 87 ? 13.297 2.445 -18.422 1.00 92.75 87 TYR A O 1
ATOM 748 N N . LYS A 1 88 ? 13.200 3.619 -16.516 1.00 93.38 88 LYS A N 1
ATOM 749 C CA . LYS A 1 88 ? 13.322 4.927 -17.166 1.00 93.38 88 LYS A CA 1
ATOM 750 C C . LYS A 1 88 ? 14.689 5.113 -17.825 1.00 93.38 88 LYS A C 1
ATOM 752 O O . LYS A 1 88 ? 14.759 5.679 -18.917 1.00 93.38 88 LYS A O 1
ATOM 757 N N . GLU A 1 89 ? 15.753 4.643 -17.185 1.00 93.50 89 GLU A N 1
ATOM 758 C CA . GLU A 1 89 ? 17.107 4.649 -17.746 1.00 93.50 89 GLU A CA 1
ATOM 759 C C . GLU A 1 89 ? 17.178 3.774 -19.001 1.00 93.50 89 GLU A C 1
ATOM 761 O O . GLU A 1 89 ? 17.569 4.264 -20.061 1.00 93.50 89 GLU A O 1
ATOM 766 N N . CYS A 1 90 ? 16.648 2.550 -18.941 1.00 91.44 90 CYS A N 1
ATOM 767 C CA . CYS A 1 90 ? 16.597 1.637 -20.083 1.00 91.44 90 CYS A CA 1
ATOM 768 C C . CYS A 1 90 ? 15.800 2.206 -21.276 1.00 91.44 90 CYS A C 1
ATOM 770 O O . CYS A 1 90 ? 16.191 2.054 -22.437 1.00 91.44 90 CYS A O 1
ATOM 772 N N . VAL A 1 91 ? 14.683 2.897 -21.024 1.00 91.75 91 VAL A N 1
ATOM 773 C CA . VAL A 1 91 ? 13.908 3.569 -22.085 1.00 91.75 91 VAL A CA 1
ATOM 774 C C . VAL A 1 91 ? 14.721 4.687 -22.747 1.00 91.75 91 VAL A C 1
ATOM 776 O O . VAL A 1 91 ? 14.691 4.826 -23.972 1.00 91.75 91 VAL A O 1
ATOM 779 N N . ASN A 1 92 ? 15.470 5.467 -21.965 1.00 92.44 92 ASN A N 1
ATOM 780 C CA . ASN A 1 92 ? 16.325 6.525 -22.501 1.00 92.44 92 ASN A CA 1
ATOM 781 C C . ASN A 1 92 ? 17.486 5.960 -23.329 1.00 92.44 92 ASN A C 1
ATOM 783 O O . ASN A 1 92 ? 17.762 6.471 -24.414 1.00 92.44 92 ASN A O 1
ATOM 787 N N . GLU A 1 93 ? 18.138 4.899 -22.854 1.00 91.81 93 GLU A N 1
ATOM 788 C CA . GLU A 1 93 ? 19.206 4.216 -23.590 1.00 91.81 93 GLU A CA 1
ATOM 789 C C . GLU A 1 93 ? 18.705 3.673 -24.931 1.00 91.81 93 GLU A C 1
ATOM 791 O O . GLU A 1 93 ? 19.313 3.933 -25.970 1.00 91.81 93 GLU A O 1
ATOM 796 N N . ASN A 1 94 ? 17.540 3.018 -24.945 1.00 89.50 94 ASN A N 1
ATOM 797 C CA . ASN A 1 94 ? 16.919 2.542 -26.183 1.00 89.50 94 ASN A CA 1
ATOM 798 C C . ASN A 1 94 ? 16.624 3.678 -27.169 1.00 89.50 94 ASN A C 1
ATOM 800 O O . ASN A 1 94 ? 16.815 3.518 -28.377 1.00 89.50 94 ASN A O 1
ATOM 804 N N . LEU A 1 95 ? 16.181 4.840 -26.680 1.00 91.50 95 LEU A N 1
ATOM 805 C CA . LEU A 1 95 ? 15.949 6.005 -27.532 1.00 91.50 95 LEU A CA 1
ATOM 806 C C . LEU A 1 95 ? 17.253 6.501 -28.175 1.00 91.50 95 LEU A C 1
ATOM 808 O O . LEU A 1 95 ? 17.263 6.845 -29.361 1.00 91.50 95 LEU A O 1
ATOM 812 N N . ILE A 1 96 ? 18.349 6.527 -27.412 1.00 91.50 96 ILE A N 1
ATOM 813 C CA . ILE A 1 96 ? 19.676 6.907 -27.910 1.00 91.50 96 ILE A CA 1
ATOM 814 C C . ILE A 1 96 ? 20.140 5.914 -28.980 1.00 91.50 96 ILE A C 1
ATOM 816 O O . ILE A 1 96 ? 20.487 6.343 -30.082 1.00 91.50 96 ILE A O 1
ATOM 820 N N . LEU A 1 97 ? 20.072 4.610 -28.699 1.00 90.62 97 LEU A N 1
ATOM 821 C CA . LEU A 1 97 ? 20.467 3.549 -29.632 1.00 90.62 97 LEU A CA 1
ATOM 822 C C . LEU A 1 97 ? 19.659 3.605 -30.933 1.00 90.62 97 LEU A C 1
ATOM 824 O O . LEU A 1 97 ? 20.232 3.606 -32.020 1.00 90.62 97 LEU A O 1
ATOM 828 N N . THR A 1 98 ? 18.339 3.778 -30.838 1.00 91.06 98 THR A N 1
ATOM 829 C CA . THR A 1 98 ? 17.459 3.906 -32.012 1.00 91.06 98 THR A CA 1
ATOM 830 C C . THR A 1 98 ? 17.858 5.096 -32.894 1.00 91.06 98 THR A C 1
ATOM 832 O O . THR A 1 98 ? 17.780 5.047 -34.124 1.00 91.06 98 THR A O 1
ATOM 835 N N . ASN A 1 99 ? 18.276 6.208 -32.286 1.00 90.00 99 ASN A N 1
ATOM 836 C CA . ASN A 1 99 ? 18.727 7.380 -33.035 1.00 90.00 99 ASN A CA 1
ATOM 837 C C . ASN A 1 99 ? 20.103 7.163 -33.678 1.00 90.00 99 ASN A C 1
ATOM 839 O O . ASN A 1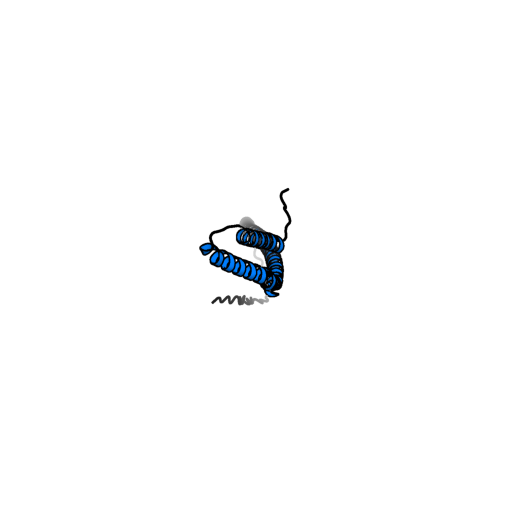 99 ? 20.314 7.619 -34.804 1.00 90.00 99 ASN A O 1
ATOM 843 N N . GLN A 1 100 ? 21.009 6.453 -33.004 1.00 89.12 100 GLN A N 1
ATOM 844 C CA . GLN A 1 100 ? 22.303 6.062 -33.565 1.00 89.12 100 GLN A CA 1
ATOM 845 C C . GLN A 1 100 ? 22.128 5.123 -34.763 1.00 89.12 100 GLN A C 1
ATOM 847 O O . GLN A 1 100 ? 22.693 5.386 -35.821 1.00 89.12 100 GLN A O 1
ATOM 852 N N . GLU A 1 101 ? 21.267 4.112 -34.659 1.00 92.12 101 GLU A N 1
ATOM 853 C CA . GLU A 1 101 ? 20.955 3.189 -35.757 1.00 92.12 101 GLU A CA 1
ATOM 854 C C . GLU A 1 101 ? 20.419 3.934 -36.994 1.00 92.12 101 GLU A C 1
ATOM 856 O O . GLU A 1 101 ? 20.842 3.698 -38.128 1.00 92.12 101 GLU A O 1
ATOM 861 N N . LYS A 1 102 ? 19.538 4.925 -36.793 1.00 93.00 102 LYS A N 1
ATOM 862 C CA . LYS A 1 102 ? 19.066 5.800 -37.881 1.00 93.00 102 LYS A CA 1
ATOM 863 C C . LYS A 1 102 ? 20.191 6.615 -38.517 1.00 93.00 102 LYS A C 1
ATOM 865 O O . LYS A 1 102 ? 20.126 6.879 -39.718 1.00 93.00 102 LYS A O 1
ATOM 870 N N . ALA A 1 103 ? 21.173 7.065 -37.738 1.00 90.06 103 ALA A N 1
ATOM 871 C CA . ALA A 1 103 ? 22.318 7.807 -38.255 1.00 90.06 103 ALA A CA 1
ATOM 872 C C . ALA A 1 103 ? 23.235 6.901 -39.090 1.00 90.06 103 ALA A C 1
ATOM 874 O O . ALA A 1 103 ? 23.562 7.263 -40.220 1.00 90.06 103 ALA A O 1
ATOM 875 N N . VAL A 1 104 ? 23.552 5.701 -38.593 1.00 92.69 104 VAL A N 1
ATOM 876 C CA . VAL A 1 104 ? 24.353 4.692 -39.308 1.00 92.69 104 VAL A CA 1
ATOM 877 C C . VAL A 1 104 ? 23.707 4.331 -40.647 1.00 92.69 104 VAL A C 1
ATOM 879 O O . VAL A 1 104 ? 24.354 4.404 -41.687 1.00 92.69 104 VAL A O 1
ATOM 882 N N . ASN A 1 105 ? 22.396 4.078 -40.661 1.00 93.00 105 ASN A N 1
ATOM 883 C CA . ASN A 1 105 ? 21.660 3.780 -41.893 1.00 93.00 105 ASN A CA 1
ATOM 884 C C . ASN A 1 105 ? 21.705 4.913 -42.934 1.00 93.00 105 ASN A C 1
ATOM 886 O O . ASN A 1 105 ? 21.618 4.660 -44.137 1.00 93.00 105 ASN A O 1
ATOM 890 N N . LYS A 1 106 ? 21.808 6.177 -42.502 1.00 94.25 106 LYS A N 1
ATOM 891 C CA . LYS A 1 106 ? 21.982 7.310 -43.425 1.00 94.25 106 LYS A CA 1
ATOM 892 C C . LYS A 1 106 ? 23.393 7.352 -43.999 1.00 94.25 106 LYS A C 1
ATOM 894 O O . LYS A 1 106 ? 23.521 7.594 -45.194 1.00 94.25 106 LYS A O 1
ATOM 899 N N . ILE A 1 107 ? 24.410 7.111 -43.171 1.00 92.00 107 ILE A N 1
ATOM 900 C CA . ILE A 1 107 ? 25.813 7.057 -43.604 1.00 92.00 107 ILE A CA 1
ATOM 901 C C . ILE A 1 107 ? 25.981 5.967 -44.662 1.00 92.00 107 ILE A C 1
ATOM 903 O O . ILE A 1 107 ? 26.417 6.275 -45.765 1.00 92.00 107 ILE A O 1
ATOM 907 N N . PHE A 1 108 ? 25.482 4.759 -44.397 1.00 93.31 108 PHE A N 1
ATOM 908 C CA . PHE A 1 108 ? 25.547 3.641 -45.340 1.00 93.31 108 PHE A CA 1
ATOM 909 C C . PHE A 1 108 ? 24.908 3.962 -46.705 1.00 93.31 108 PHE A C 1
ATOM 911 O O . PHE A 1 108 ? 25.440 3.635 -47.764 1.00 93.31 108 PHE A O 1
ATOM 918 N N . LYS A 1 109 ? 23.765 4.666 -46.713 1.00 95.12 109 LYS A N 1
ATOM 919 C CA . LYS A 1 109 ? 23.131 5.119 -47.965 1.00 95.12 109 LYS A CA 1
ATOM 920 C C . LYS A 1 109 ? 23.998 6.115 -48.735 1.00 95.12 109 LYS A C 1
ATOM 922 O O . LYS A 1 109 ? 24.025 6.051 -49.961 1.00 95.12 109 LYS A O 1
ATOM 927 N N . ILE A 1 110 ? 24.658 7.035 -48.034 1.00 94.06 110 ILE A N 1
ATOM 928 C CA . ILE A 1 110 ? 25.549 8.030 -48.644 1.00 94.06 110 ILE A CA 1
ATOM 929 C C . ILE A 1 110 ? 26.802 7.347 -49.198 1.00 94.06 110 ILE A C 1
ATOM 931 O O . ILE A 1 110 ? 27.197 7.648 -50.319 1.00 94.06 110 ILE A O 1
ATOM 935 N N . GLU A 1 111 ? 27.388 6.403 -48.463 1.00 92.50 111 GLU A N 1
ATOM 936 C CA . GLU A 1 111 ? 28.548 5.624 -48.910 1.00 92.50 111 GLU A CA 1
ATOM 937 C C . GLU A 1 111 ? 28.245 4.867 -50.204 1.00 92.50 111 GLU A C 1
ATOM 939 O O . GLU A 1 111 ? 28.984 4.999 -51.176 1.00 92.50 111 GLU A O 1
ATOM 944 N N . ASN A 1 112 ? 27.101 4.183 -50.283 1.00 93.69 112 ASN A N 1
ATOM 945 C CA . ASN A 1 112 ? 26.685 3.509 -51.516 1.00 93.69 112 ASN A CA 1
ATOM 946 C C . ASN A 1 112 ? 26.485 4.485 -52.685 1.00 93.69 112 ASN A C 1
ATOM 948 O O . ASN A 1 112 ? 26.850 4.186 -53.820 1.00 93.69 112 ASN A O 1
ATOM 952 N N . GLN A 1 113 ? 25.919 5.670 -52.434 1.00 95.25 113 GLN A N 1
ATOM 953 C CA . GLN A 1 113 ? 25.803 6.704 -53.469 1.00 95.25 113 GLN A CA 1
ATOM 954 C C . GLN A 1 113 ? 27.175 7.195 -53.941 1.00 95.25 113 GLN A C 1
ATOM 956 O O . GLN A 1 113 ? 27.363 7.405 -55.138 1.00 95.25 113 GLN A O 1
ATOM 961 N N . TYR A 1 114 ? 28.122 7.366 -53.019 1.00 94.88 114 TYR A N 1
ATOM 962 C CA . TYR A 1 114 ? 29.489 7.772 -53.325 1.00 94.88 114 TYR A CA 1
ATOM 963 C C . TYR A 1 114 ? 30.221 6.719 -54.165 1.00 94.88 114 TYR A C 1
ATOM 965 O O . TYR A 1 114 ? 30.800 7.076 -55.187 1.00 94.88 114 TYR A O 1
ATOM 973 N N . ILE A 1 115 ? 30.133 5.437 -53.793 1.00 94.81 115 ILE A N 1
ATOM 974 C CA . ILE A 1 115 ? 30.728 4.321 -54.548 1.00 94.81 115 ILE A CA 1
ATOM 975 C C . ILE A 1 115 ? 30.184 4.302 -55.980 1.00 94.81 115 ILE A C 1
ATOM 977 O O . ILE A 1 115 ? 30.963 4.358 -56.927 1.00 94.81 115 ILE A O 1
ATOM 981 N N . ASN A 1 116 ? 28.859 4.355 -56.147 1.00 93.00 116 ASN A N 1
ATOM 982 C CA . ASN A 1 116 ? 28.233 4.372 -57.473 1.00 93.00 116 ASN A CA 1
ATOM 983 C C . ASN A 1 116 ? 28.693 5.563 -58.335 1.00 93.00 116 ASN A C 1
ATOM 985 O O . ASN A 1 116 ? 28.861 5.441 -59.549 1.00 93.00 116 ASN A O 1
ATOM 989 N N . LEU A 1 117 ? 28.861 6.743 -57.728 1.00 94.44 117 LEU A 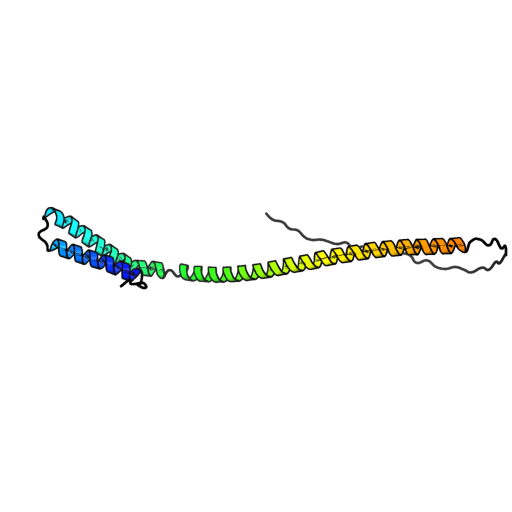N 1
ATOM 990 C CA . LEU A 1 117 ? 29.365 7.925 -58.431 1.00 94.44 117 LEU A CA 1
ATOM 991 C C . LEU A 1 117 ? 30.829 7.757 -58.838 1.00 94.44 117 LEU A C 1
ATOM 993 O O . LEU A 1 117 ? 31.191 8.135 -59.951 1.00 94.44 117 LEU A O 1
ATOM 997 N N . TYR A 1 118 ? 31.650 7.193 -57.955 1.00 93.31 118 TYR A N 1
ATOM 998 C CA . TYR A 1 118 ? 33.059 6.930 -58.215 1.00 93.31 118 TYR A CA 1
ATOM 999 C C . TYR A 1 118 ? 33.244 5.917 -59.352 1.00 93.31 118 TYR A C 1
ATOM 1001 O O . TYR A 1 118 ? 33.968 6.202 -60.303 1.00 93.31 118 TYR A O 1
ATOM 1009 N N . GLU A 1 119 ? 32.528 4.791 -59.324 1.00 93.06 119 GLU A N 1
ATOM 1010 C CA . GLU A 1 119 ? 32.549 3.787 -60.398 1.00 93.06 119 GLU A CA 1
ATOM 1011 C C . GLU A 1 119 ? 32.132 4.386 -61.745 1.00 93.06 119 GLU A C 1
ATOM 1013 O O . GLU A 1 119 ? 32.783 4.159 -62.767 1.00 93.06 119 GLU A O 1
ATOM 1018 N N . ARG A 1 120 ? 31.085 5.221 -61.751 1.00 93.69 120 ARG A N 1
ATOM 1019 C CA . ARG A 1 120 ? 30.645 5.923 -62.961 1.00 93.69 120 ARG A CA 1
ATOM 1020 C C . ARG A 1 120 ? 31.706 6.886 -63.491 1.00 93.69 120 ARG A C 1
ATOM 1022 O O . ARG A 1 120 ? 31.885 6.964 -64.701 1.00 93.69 120 ARG A O 1
ATOM 1029 N N . LEU A 1 121 ? 32.382 7.625 -62.613 1.00 93.00 121 LEU A N 1
ATOM 1030 C CA . LEU A 1 121 ? 33.459 8.538 -62.997 1.00 93.00 121 LEU A CA 1
ATOM 1031 C C . LEU A 1 121 ? 34.633 7.770 -63.620 1.00 93.00 121 LEU A C 1
ATOM 1033 O O . LEU A 1 121 ? 35.083 8.138 -64.699 1.00 93.00 121 LEU A O 1
ATOM 1037 N N . MET A 1 122 ? 35.075 6.681 -62.989 1.00 90.38 122 MET A N 1
ATOM 1038 C CA . MET A 1 122 ? 36.151 5.836 -63.517 1.00 90.38 122 MET A CA 1
ATOM 1039 C C . MET A 1 122 ? 35.783 5.215 -64.869 1.00 90.38 122 MET A C 1
ATOM 1041 O O . MET A 1 122 ? 36.606 5.198 -65.778 1.00 90.38 122 MET A O 1
ATOM 1045 N N . SER A 1 123 ? 34.533 4.773 -65.045 1.00 90.44 123 SER A N 1
ATOM 1046 C CA . SER A 1 123 ? 34.055 4.275 -66.341 1.00 90.44 123 SER A CA 1
ATOM 1047 C C . SER A 1 123 ? 34.064 5.344 -67.435 1.00 90.44 123 SER A C 1
ATOM 1049 O O . SER A 1 123 ? 34.294 4.991 -68.585 1.00 90.44 123 SER A O 1
ATOM 1051 N N . LEU A 1 124 ? 33.778 6.609 -67.111 1.00 88.50 124 LEU A N 1
ATOM 1052 C CA . LEU A 1 124 ? 33.825 7.707 -68.083 1.00 88.50 124 LEU A CA 1
ATOM 1053 C C . LEU A 1 124 ? 35.267 8.051 -68.465 1.00 88.50 124 LEU A C 1
ATOM 1055 O O . LEU A 1 124 ? 35.554 8.217 -69.642 1.00 88.50 124 LEU A O 1
ATOM 1059 N N . ILE A 1 125 ? 36.177 8.090 -67.487 1.00 85.00 125 ILE A N 1
ATOM 1060 C CA . ILE A 1 125 ? 37.610 8.318 -67.734 1.00 85.00 125 ILE A CA 1
ATOM 1061 C C . ILE A 1 125 ? 38.166 7.237 -68.672 1.00 85.00 125 ILE A C 1
ATOM 1063 O O . ILE A 1 125 ? 38.795 7.558 -69.673 1.00 85.00 125 ILE A O 1
ATOM 1067 N N . ASN A 1 126 ? 37.846 5.967 -68.416 1.00 77.19 126 ASN A N 1
ATOM 1068 C CA . ASN A 1 126 ? 38.293 4.850 -69.254 1.00 77.19 126 ASN A CA 1
ATOM 1069 C C . ASN A 1 126 ? 37.651 4.825 -70.657 1.00 77.19 126 ASN A C 1
ATOM 1071 O O . ASN A 1 126 ? 38.118 4.087 -71.519 1.00 77.19 126 ASN A O 1
ATOM 1075 N N . GLN A 1 127 ? 36.564 5.572 -70.889 1.00 68.75 127 GLN A N 1
ATOM 1076 C CA . GLN A 1 127 ? 35.946 5.715 -72.213 1.00 68.75 127 GLN A CA 1
ATOM 1077 C C . GLN A 1 127 ? 36.593 6.841 -73.031 1.00 68.75 127 GLN A C 1
ATOM 1079 O O . GLN A 1 127 ? 36.709 6.694 -74.243 1.00 68.75 127 GLN A O 1
ATOM 1084 N N . ASP A 1 128 ? 37.061 7.915 -72.386 1.00 58.53 128 ASP A N 1
ATOM 1085 C CA . ASP A 1 128 ? 37.756 9.029 -73.054 1.00 58.53 128 ASP A CA 1
ATOM 1086 C C . ASP A 1 128 ? 39.222 8.699 -73.416 1.00 58.53 128 ASP A C 1
ATOM 1088 O 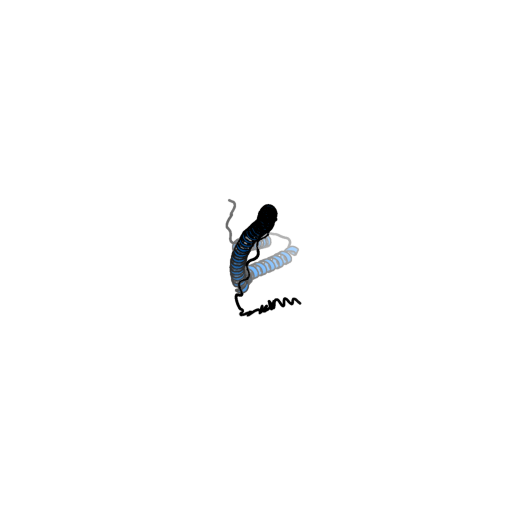O . ASP A 1 128 ? 39.798 9.343 -74.288 1.00 58.53 128 ASP A O 1
ATOM 1092 N N . GLU A 1 129 ? 39.833 7.683 -72.796 1.00 57.91 129 GLU A N 1
ATOM 1093 C CA . GLU A 1 129 ? 41.185 7.200 -73.144 1.00 57.91 129 GLU A CA 1
ATOM 1094 C C . GLU A 1 129 ? 41.197 6.156 -74.285 1.00 57.91 129 GLU A C 1
ATOM 1096 O O . GLU A 1 129 ? 42.258 5.668 -74.668 1.00 57.91 129 GLU A O 1
ATOM 1101 N N . GLY A 1 130 ? 40.028 5.805 -74.838 1.00 55.56 130 GLY A N 1
ATOM 1102 C CA . GLY A 1 130 ? 39.854 4.736 -75.831 1.00 55.56 130 GLY A CA 1
ATOM 1103 C C . GLY A 1 130 ? 39.711 5.174 -77.294 1.00 55.56 130 GLY A C 1
ATOM 1104 O O . GLY A 1 130 ? 39.401 4.329 -78.131 1.00 55.56 130 GLY A O 1
ATOM 1105 N N . GLU A 1 131 ? 39.917 6.452 -77.624 1.00 54.56 131 GLU A N 1
ATOM 1106 C CA . GLU A 1 131 ? 39.903 6.956 -79.008 1.00 54.56 131 GLU A CA 1
ATOM 1107 C C . GLU A 1 131 ? 41.290 7.472 -79.432 1.00 54.56 131 GLU A C 1
ATOM 1109 O O . GLU A 1 131 ? 41.486 8.657 -79.690 1.00 54.56 131 GLU A O 1
ATOM 1114 N N . ASP A 1 132 ? 42.267 6.572 -79.538 1.00 51.53 132 ASP A N 1
ATOM 1115 C CA . ASP A 1 132 ? 43.336 6.731 -80.529 1.00 51.53 132 ASP A CA 1
ATOM 1116 C C . ASP A 1 132 ? 43.612 5.357 -81.151 1.00 51.53 132 ASP A C 1
ATOM 1118 O O . ASP A 1 132 ? 44.268 4.492 -80.565 1.00 51.53 132 ASP A O 1
ATOM 1122 N N . GLU A 1 133 ? 43.028 5.130 -82.332 1.00 57.59 133 GLU A N 1
ATOM 1123 C CA . GLU A 1 133 ? 43.359 4.012 -83.217 1.00 57.59 133 GLU A CA 1
ATOM 1124 C C . GLU A 1 133 ? 44.779 4.229 -83.765 1.00 57.59 133 GLU A C 1
ATOM 1126 O O . GLU A 1 133 ? 44.990 4.630 -84.909 1.00 57.59 133 GLU A O 1
ATOM 1131 N N . GLY A 1 134 ? 45.772 3.997 -82.913 1.00 50.28 134 GLY A N 1
ATOM 1132 C CA . GLY A 1 134 ? 47.180 3.956 -83.269 1.00 50.28 134 GLY A CA 1
ATOM 1133 C C . GLY A 1 134 ? 47.670 2.520 -83.236 1.00 50.28 134 GLY A C 1
ATOM 1134 O O . GLY A 1 134 ? 48.107 2.039 -82.194 1.00 50.28 134 GLY A O 1
ATOM 1135 N N . GLU A 1 135 ? 47.591 1.841 -84.380 1.00 49.81 135 GLU A N 1
ATOM 1136 C CA . GLU A 1 135 ? 48.308 0.596 -84.656 1.00 49.81 135 GLU A CA 1
ATOM 1137 C C . GLU A 1 135 ? 49.755 0.681 -84.140 1.00 49.81 135 GLU A C 1
ATOM 1139 O O . GLU A 1 135 ? 50.525 1.518 -84.616 1.00 49.81 135 GLU A O 1
ATOM 1144 N N . ASN A 1 136 ? 50.165 -0.207 -83.230 1.00 44.88 136 ASN A N 1
ATOM 1145 C CA . ASN A 1 136 ? 51.510 -0.764 -83.329 1.00 44.88 136 ASN A CA 1
ATOM 1146 C C . ASN A 1 136 ? 51.668 -2.087 -82.580 1.00 44.88 136 ASN A C 1
ATOM 1148 O O . ASN A 1 136 ? 51.327 -2.222 -81.407 1.00 44.88 136 ASN A O 1
ATOM 1152 N N . GLU A 1 137 ? 52.222 -3.040 -83.316 1.00 52.28 137 GLU A N 1
ATOM 1153 C CA . GLU A 1 137 ? 52.593 -4.386 -82.912 1.00 52.28 137 GLU A CA 1
ATOM 1154 C C . GLU A 1 137 ? 53.690 -4.360 -81.839 1.00 52.28 137 GLU A C 1
ATOM 1156 O O . GLU A 1 137 ? 54.637 -3.573 -81.903 1.00 52.28 137 GLU A O 1
ATOM 1161 N N . GLY A 1 138 ? 53.581 -5.256 -80.862 1.00 41.34 138 GLY A N 1
ATOM 1162 C CA . GLY A 1 138 ? 54.578 -5.414 -79.812 1.00 41.34 138 GLY A CA 1
ATOM 1163 C C . GLY A 1 138 ? 54.268 -6.623 -78.950 1.00 41.34 138 GLY A C 1
ATOM 1164 O O . GLY A 1 138 ? 53.702 -6.486 -77.871 1.00 41.34 138 GLY A O 1
ATOM 1165 N N . GLU A 1 139 ? 54.603 -7.799 -79.475 1.00 49.59 139 GLU A N 1
ATOM 1166 C CA . GLU A 1 139 ? 54.741 -9.041 -78.718 1.00 49.59 139 GLU A CA 1
ATOM 1167 C C . GLU A 1 139 ? 55.700 -8.819 -77.538 1.00 49.59 139 GLU A C 1
ATOM 1169 O O . GLU A 1 139 ? 56.832 -8.387 -77.750 1.00 49.59 139 GLU A O 1
ATOM 1174 N N . ASP A 1 140 ? 55.282 -9.154 -76.317 1.00 50.03 140 ASP A N 1
ATOM 1175 C CA . ASP A 1 140 ? 56.210 -9.779 -75.377 1.00 50.03 140 ASP A CA 1
ATOM 1176 C C . ASP A 1 140 ? 55.453 -10.682 -74.400 1.00 50.03 140 ASP A C 1
ATOM 1178 O O . ASP A 1 140 ? 54.430 -10.312 -73.816 1.00 50.03 140 ASP A O 1
ATOM 1182 N N . GLU A 1 141 ? 55.954 -11.905 -74.305 1.00 53.06 141 GLU A N 1
ATOM 1183 C CA . GLU A 1 141 ? 55.429 -13.002 -73.511 1.00 53.06 141 GLU A CA 1
ATOM 1184 C C . GLU A 1 141 ? 55.792 -12.787 -72.037 1.00 53.06 141 GLU A C 1
ATOM 1186 O O . GLU A 1 141 ? 56.942 -12.531 -71.686 1.00 53.06 141 GLU A O 1
ATOM 1191 N N . GLY A 1 142 ? 54.807 -12.922 -71.152 1.00 43.97 142 GLY A N 1
ATOM 1192 C CA . GLY A 1 142 ? 55.001 -12.806 -69.710 1.00 43.97 142 GLY A CA 1
ATOM 1193 C C . GLY A 1 142 ? 54.052 -13.723 -68.956 1.00 43.97 142 GLY A C 1
ATOM 1194 O O . GLY A 1 142 ? 52.959 -13.312 -68.577 1.00 43.97 142 GLY A O 1
ATOM 1195 N N . GLU A 1 143 ? 54.496 -14.973 -68.825 1.00 48.41 143 GLU A N 1
ATOM 1196 C CA . GLU A 1 143 ? 54.132 -16.031 -67.866 1.00 48.41 143 GLU A CA 1
ATOM 1197 C C . GLU A 1 143 ? 53.391 -15.499 -66.613 1.00 48.41 143 GLU A C 1
ATOM 1199 O O . GLU A 1 143 ? 53.821 -14.539 -65.981 1.00 48.41 143 GLU A O 1
ATOM 1204 N N . GLY A 1 144 ? 52.200 -15.996 -66.257 1.00 43.62 144 GLY A N 1
ATOM 1205 C CA . GLY A 1 144 ? 51.998 -17.326 -65.667 1.00 43.62 144 GLY A CA 1
ATOM 1206 C C . GLY A 1 144 ? 52.373 -17.279 -64.179 1.00 43.62 144 GLY A C 1
ATOM 1207 O O . GLY A 1 144 ? 53.550 -17.234 -63.864 1.00 43.62 144 GLY A O 1
ATOM 1208 N N . GLU A 1 145 ? 51.421 -17.059 -63.266 1.00 47.91 145 GLU A N 1
ATOM 1209 C CA . GLU A 1 145 ? 50.959 -17.987 -62.200 1.00 47.91 145 GLU A CA 1
ATOM 1210 C C . GLU A 1 145 ? 50.588 -17.067 -61.003 1.00 47.91 145 GLU A C 1
ATOM 1212 O O . GLU A 1 145 ? 51.202 -16.020 -60.835 1.00 47.91 145 GLU A O 1
ATOM 1217 N N . GLU A 1 146 ? 49.601 -17.262 -60.132 1.00 43.75 146 GLU A N 1
ATOM 1218 C CA . GLU A 1 146 ? 48.716 -18.372 -59.810 1.00 43.75 146 GLU A CA 1
ATOM 1219 C C . GLU A 1 146 ? 47.505 -17.802 -59.040 1.00 43.75 146 GLU A C 1
ATOM 1221 O O . GLU A 1 146 ? 47.612 -16.838 -58.278 1.00 43.75 146 GLU A O 1
ATOM 1226 N N . ASN A 1 147 ? 46.345 -18.420 -59.262 1.00 47.56 147 ASN A N 1
ATOM 1227 C CA . ASN A 1 147 ? 45.138 -18.282 -58.454 1.00 47.56 147 ASN A CA 1
ATOM 1228 C C . ASN A 1 147 ? 45.339 -18.941 -57.086 1.00 47.56 147 ASN A C 1
ATOM 1230 O O . ASN A 1 147 ? 45.655 -20.124 -57.050 1.00 47.56 147 ASN A O 1
ATOM 1234 N N . GLU A 1 148 ? 44.927 -18.274 -56.010 1.00 46.19 148 GLU A N 1
ATOM 1235 C CA . GLU A 1 148 ? 44.246 -18.956 -54.905 1.00 46.19 148 GLU A CA 1
ATOM 1236 C C . GLU A 1 148 ? 43.014 -18.140 -54.504 1.00 46.19 148 GLU A C 1
ATOM 1238 O O . GLU A 1 148 ? 43.102 -17.025 -53.988 1.00 46.19 148 GLU A O 1
ATOM 1243 N N . GLY A 1 149 ? 41.854 -18.695 -54.849 1.00 39.53 149 GLY A N 1
ATOM 1244 C CA . GLY A 1 149 ? 40.545 -18.221 -54.437 1.00 39.53 149 GLY A CA 1
ATOM 1245 C C . GLY A 1 149 ? 40.070 -18.871 -53.139 1.00 39.53 149 GLY A C 1
ATOM 1246 O O . GLY A 1 149 ? 40.571 -19.920 -52.752 1.00 39.53 149 GLY A O 1
ATOM 1247 N N . GLU A 1 150 ? 39.032 -18.230 -52.587 1.00 47.41 150 GLU A N 1
ATOM 1248 C CA . GLU A 1 150 ? 37.978 -18.760 -51.702 1.00 47.41 150 GLU A CA 1
ATOM 1249 C C . GLU A 1 150 ? 38.449 -19.298 -50.321 1.00 47.41 150 GLU A C 1
ATOM 1251 O O . GLU A 1 150 ? 39.521 -19.848 -50.149 1.00 47.41 150 GLU A O 1
ATOM 1256 N N . GLU A 1 151 ? 37.747 -19.110 -49.206 1.00 50.59 151 GLU A N 1
ATOM 1257 C CA . GLU A 1 151 ? 36.314 -19.263 -48.995 1.00 50.59 151 GLU A CA 1
ATOM 1258 C C . GLU A 1 151 ? 35.817 -18.394 -47.829 1.00 50.59 151 GLU A C 1
ATOM 1260 O O . GLU A 1 151 ? 36.422 -18.312 -46.755 1.00 50.59 151 GLU A O 1
ATOM 1265 N N . ASP A 1 152 ? 34.624 -17.845 -48.043 1.00 50.12 152 ASP A N 1
ATOM 1266 C CA . ASP A 1 152 ? 33.644 -17.498 -47.023 1.00 50.12 152 ASP A CA 1
ATOM 1267 C C . ASP A 1 152 ? 33.422 -18.644 -46.024 1.00 50.12 152 ASP A C 1
ATOM 1269 O O . ASP A 1 152 ? 33.103 -19.772 -46.408 1.00 50.12 152 ASP A O 1
ATOM 1273 N N . LYS A 1 153 ? 33.413 -18.323 -44.725 1.00 55.25 153 LYS A N 1
ATOM 1274 C CA . LYS A 1 153 ? 32.640 -19.091 -43.740 1.00 55.25 153 LYS A CA 1
ATOM 1275 C C . LYS A 1 153 ? 31.770 -18.166 -42.904 1.00 55.25 153 LYS A C 1
ATOM 1277 O O . LYS A 1 153 ? 32.162 -17.655 -41.862 1.00 55.25 153 LYS A O 1
ATOM 1282 N N . ASN A 1 154 ? 30.544 -18.023 -43.401 1.00 50.88 154 ASN A N 1
ATOM 1283 C CA . ASN A 1 154 ? 29.340 -17.821 -42.609 1.00 50.88 154 ASN A CA 1
ATOM 1284 C C . ASN A 1 154 ? 29.283 -18.844 -41.462 1.00 50.88 154 ASN A C 1
ATOM 1286 O O . ASN A 1 154 ? 29.108 -20.035 -41.721 1.00 50.88 154 ASN A O 1
ATOM 1290 N N . GLU A 1 155 ? 29.294 -18.382 -40.214 1.00 51.91 155 GLU A N 1
ATOM 1291 C CA . GLU A 1 155 ? 28.730 -19.144 -39.099 1.00 51.91 155 GLU A CA 1
ATOM 1292 C C . GLU A 1 155 ? 27.739 -18.267 -38.328 1.00 51.91 155 GLU A C 1
ATOM 1294 O O . GLU A 1 155 ? 28.062 -17.525 -37.408 1.00 51.91 155 GLU A O 1
ATOM 1299 N N . LYS A 1 156 ? 26.525 -18.313 -38.880 1.00 52.41 156 LYS A N 1
ATOM 1300 C CA . LYS A 1 156 ? 25.200 -18.209 -38.267 1.00 52.41 156 LYS A CA 1
ATOM 1301 C C . LYS A 1 156 ? 25.142 -17.922 -36.764 1.00 52.41 156 LYS A C 1
ATOM 1303 O O . LYS A 1 156 ? 25.494 -18.749 -35.929 1.00 52.41 156 LYS A O 1
ATOM 1308 N N . ASP A 1 157 ? 24.482 -16.803 -36.493 1.00 51.69 157 ASP A N 1
ATOM 1309 C CA . ASP A 1 157 ? 23.484 -16.615 -35.445 1.00 51.69 157 ASP A CA 1
ATOM 1310 C C . ASP A 1 157 ? 22.765 -17.918 -35.038 1.00 51.69 157 ASP A C 1
ATOM 1312 O O . ASP A 1 157 ? 22.007 -18.493 -35.825 1.00 51.69 157 ASP A O 1
ATOM 1316 N N . GLU A 1 158 ? 22.918 -18.327 -33.777 1.00 54.00 158 GLU A N 1
ATOM 1317 C CA . GLU A 1 158 ? 21.900 -19.119 -33.083 1.00 54.00 158 GLU A CA 1
ATOM 1318 C C . GLU A 1 158 ? 21.326 -18.306 -31.920 1.00 54.00 158 GLU A C 1
ATOM 1320 O O . GLU A 1 158 ? 21.852 -18.200 -30.813 1.00 54.00 158 GLU A O 1
ATOM 1325 N N . ASP A 1 159 ? 20.209 -17.680 -32.269 1.00 54.97 159 ASP A N 1
ATOM 1326 C CA . ASP A 1 159 ? 19.278 -16.930 -31.450 1.00 54.97 159 ASP A CA 1
ATOM 1327 C C . ASP A 1 159 ? 18.472 -17.908 -30.569 1.00 54.97 159 ASP A C 1
ATOM 1329 O O . ASP A 1 159 ? 17.391 -18.369 -30.937 1.00 54.97 159 ASP A O 1
ATOM 1333 N N . GLU A 1 160 ? 18.977 -18.258 -29.383 1.00 54.31 160 GLU A N 1
ATOM 1334 C CA . GLU A 1 160 ? 18.198 -19.001 -28.378 1.00 54.31 160 GLU A CA 1
ATOM 1335 C C . GLU A 1 160 ? 17.409 -18.061 -27.448 1.00 54.31 160 GLU A C 1
ATOM 1337 O O . GLU A 1 160 ? 17.459 -18.140 -26.219 1.00 54.31 160 GLU A O 1
ATOM 1342 N N . ARG A 1 161 ? 16.579 -17.183 -28.026 1.00 55.50 161 ARG A N 1
ATOM 1343 C CA . ARG A 1 161 ? 15.430 -16.599 -27.313 1.00 55.50 161 ARG A CA 1
ATOM 1344 C C . ARG A 1 161 ? 14.235 -17.546 -27.375 1.00 55.50 161 ARG A C 1
ATOM 1346 O O . ARG A 1 161 ? 13.269 -17.320 -28.100 1.00 55.50 161 ARG A O 1
ATOM 1353 N N . LYS A 1 162 ? 14.231 -18.577 -26.527 1.00 53.88 162 LYS A N 1
ATOM 1354 C CA . LYS A 1 162 ? 12.982 -19.260 -26.151 1.00 53.88 162 LYS A CA 1
ATOM 1355 C C . LYS A 1 162 ? 12.342 -18.560 -24.961 1.00 53.88 162 LYS A C 1
ATOM 1357 O O . LYS A 1 162 ? 12.499 -18.942 -23.807 1.00 53.88 162 LYS A O 1
ATOM 1362 N N . TRP A 1 163 ? 11.572 -17.530 -25.288 1.00 60.69 163 TRP A N 1
ATOM 1363 C CA . TRP A 1 163 ? 10.438 -17.116 -24.478 1.00 60.69 163 TRP A CA 1
ATOM 1364 C C . TRP A 1 163 ? 9.368 -18.202 -24.554 1.00 60.69 163 TRP A C 1
ATOM 1366 O O . TRP A 1 163 ? 8.826 -18.450 -25.626 1.00 60.69 163 TRP A O 1
ATOM 1376 N N . TRP A 1 164 ? 9.029 -18.801 -23.418 1.00 60.50 164 TRP A N 1
ATOM 1377 C CA . TRP A 1 164 ? 7.721 -19.417 -23.227 1.00 60.50 164 TRP A CA 1
ATOM 1378 C C . TRP A 1 164 ? 7.143 -18.904 -21.912 1.00 60.50 164 TRP A C 1
ATOM 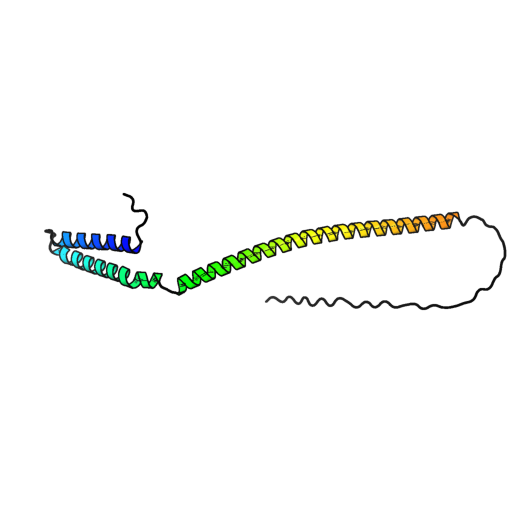1380 O O . TRP A 1 164 ? 7.618 -19.233 -20.827 1.00 60.50 164 TRP A O 1
ATOM 1390 N N . ARG A 1 165 ? 6.135 -18.041 -22.058 1.00 46.06 165 ARG A N 1
ATOM 1391 C CA . ARG A 1 165 ? 4.984 -18.013 -21.160 1.00 46.06 165 ARG A CA 1
ATOM 1392 C C . ARG A 1 165 ? 4.136 -19.240 -21.490 1.00 46.06 165 ARG A C 1
ATOM 1394 O O . ARG A 1 165 ? 3.899 -19.491 -22.670 1.00 46.06 165 ARG A O 1
ATOM 1401 N N . ASP A 1 166 ? 3.748 -19.991 -20.471 1.00 52.88 166 ASP A N 1
ATOM 1402 C CA . ASP A 1 166 ? 2.361 -20.063 -19.987 1.00 52.88 166 ASP A CA 1
ATOM 1403 C C . ASP A 1 166 ? 2.330 -20.733 -18.605 1.00 52.88 166 ASP A C 1
ATOM 1405 O O . ASP A 1 166 ? 2.995 -21.780 -18.429 1.00 52.88 166 ASP A O 1
#

Organism: NCBI:txid44941

Secondary structure (DSSP, 8-state):
-------HHHHHHHHHHHHHHHHHHHHHS---GGGHHHHHHHHHHHHHHHHHHHHTHHHHHT-HHHHHHHHHHHHHHHHHHHHHHHHHHHHHHHHHHHHHHHHHHHHHHHHHHHHHHHHHHHHHHHHHT-------------------------------------

Foldseek 3Di:
DPPPDDDPLRVLLVVLVVVLVVLVVVCPDPDPPVCVVVSVVVNVVSVVVNVCSVPPVVVVVPPVVVVVVVVVVVVVVVVVVVVVVVVVVVVVVVVVVVVVVVVVVVVVVVVVVVVVVVVVVVVVVVVVVPPDPDDDDDDDDDDDDDDDDDDDDDDDDDPPPPDDDD

Sequence (166 aa):
MTRTNCDPKEFMLLILNEHLKFLNRLKRRKIPDNYHHFVDEEKERTKQQIELVNKDLPLLIKMPNIVKKDHQILILEEQMNNLQVEYKECVNENLILTNQEKAVNKIFKIENQYINLYERLMSLINQDEGEDEGENEGEDEGEGEENEGEEDKNEKDEDERKWWRD

Radius of gyration: 48.21 Å; chains: 1; bounding box: 96×43×127 Å

pLDDT: mean 77.15, std 18.41, range [39.53, 95.25]